Protein AF-A0A7X9BAK5-F1 (afdb_monomer_lite)

Foldseek 3Di:
DPPVVVVVVVVVVVVVVVVVVVVVVVVPVPPPPVPPPPPVPDPADALVVVLVLLCVLCVVLVFDPSVLLSVLLRVQSVVQNDQWDQDPVRATFGARNRDGLVRLLVQLCVLVLDPVPQDSVNSSVQSNDVSSVSNSCRSCCVVCVPPVVVVSVVVVVVSVD

pLDDT: mean 74.86, std 19.67, range [34.22, 97.12]

Structure (mmCIF, N/CA/C/O backbone):
data_AF-A0A7X9BAK5-F1
#
_entry.id   AF-A0A7X9BAK5-F1
#
loop_
_atom_site.group_PDB
_atom_site.id
_atom_site.type_symbol
_atom_site.label_atom_id
_atom_site.label_alt_id
_atom_site.label_comp_id
_atom_site.label_asym_id
_atom_site.label_entity_id
_atom_site.label_seq_id
_atom_site.pdbx_PDB_ins_code
_atom_site.Cartn_x
_atom_site.Cartn_y
_atom_site.Cartn_z
_atom_site.occupancy
_atom_site.B_iso_or_equiv
_atom_site.auth_seq_id
_atom_site.auth_comp_id
_atom_site.auth_asym_id
_atom_site.auth_atom_id
_atom_site.pdbx_PDB_model_num
ATOM 1 N N . MET A 1 1 ? 1.158 39.764 63.638 1.00 54.12 1 MET A N 1
ATOM 2 C CA . MET A 1 1 ? 0.988 39.706 62.164 1.00 54.12 1 MET A CA 1
ATOM 3 C C . MET A 1 1 ? 1.926 38.705 61.456 1.00 54.12 1 MET A C 1
ATOM 5 O O . MET A 1 1 ? 1.840 38.591 60.243 1.00 54.12 1 MET A O 1
ATOM 9 N N . LEU A 1 2 ? 2.732 37.893 62.172 1.00 55.59 2 LEU A N 1
ATOM 10 C CA . LEU A 1 2 ? 3.665 36.906 61.580 1.00 55.59 2 LEU A CA 1
ATOM 11 C C . LEU A 1 2 ? 3.015 35.665 60.923 1.00 55.59 2 LEU A C 1
ATOM 13 O O . LEU A 1 2 ? 3.630 35.035 60.070 1.00 55.59 2 LEU A O 1
ATOM 17 N N . LYS A 1 3 ? 1.780 35.294 61.294 1.00 59.09 3 LYS A N 1
ATOM 18 C CA . LYS A 1 3 ? 1.176 34.014 60.867 1.00 59.09 3 LYS A CA 1
ATOM 19 C C . LYS A 1 3 ? 0.802 33.961 59.378 1.00 59.09 3 LYS A C 1
ATOM 21 O O . LYS A 1 3 ? 0.856 32.895 58.787 1.00 59.09 3 LYS A O 1
ATOM 26 N N . ARG A 1 4 ? 0.447 35.096 58.759 1.00 59.41 4 ARG A N 1
ATOM 27 C CA . ARG A 1 4 ? 0.033 35.140 57.341 1.00 59.41 4 ARG A CA 1
ATOM 28 C C . ARG A 1 4 ? 1.222 35.107 56.376 1.00 59.41 4 ARG A C 1
ATOM 30 O O . ARG A 1 4 ? 1.133 34.448 55.349 1.00 59.41 4 ARG A O 1
ATOM 37 N N . GLY A 1 5 ? 2.337 35.751 56.732 1.00 63.94 5 GLY A N 1
ATOM 38 C CA . GLY A 1 5 ? 3.557 35.741 55.916 1.00 63.94 5 GLY A CA 1
ATOM 39 C C . GLY A 1 5 ? 4.201 34.356 55.830 1.00 63.94 5 GLY A C 1
ATOM 40 O O . GLY A 1 5 ? 4.611 33.943 54.751 1.00 63.94 5 GLY A O 1
ATOM 41 N N . LEU A 1 6 ? 4.199 33.606 56.940 1.00 71.50 6 LEU A N 1
ATOM 42 C CA . LEU A 1 6 ? 4.710 32.233 56.970 1.00 71.50 6 LEU A CA 1
ATOM 43 C C . LEU A 1 6 ? 3.887 31.294 56.076 1.00 71.50 6 LEU A C 1
ATOM 45 O O . LEU A 1 6 ? 4.455 30.476 55.362 1.00 71.50 6 LEU A O 1
ATOM 49 N N . ILE A 1 7 ? 2.557 31.444 56.089 1.00 72.75 7 ILE A N 1
ATOM 50 C CA . ILE A 1 7 ? 1.659 30.646 55.245 1.00 72.75 7 ILE A CA 1
ATOM 51 C C . ILE A 1 7 ? 1.934 30.938 53.771 1.00 72.75 7 ILE A C 1
ATOM 53 O O . ILE A 1 7 ? 2.145 30.000 53.020 1.00 72.75 7 ILE A O 1
ATOM 57 N N . ILE A 1 8 ? 2.021 32.213 53.373 1.00 73.31 8 ILE A N 1
ATOM 58 C CA . ILE A 1 8 ? 2.311 32.593 51.980 1.00 73.31 8 ILE A CA 1
ATOM 59 C C . ILE A 1 8 ? 3.660 32.020 51.526 1.00 73.31 8 ILE A C 1
ATOM 61 O O . ILE A 1 8 ? 3.747 31.457 50.437 1.00 73.31 8 ILE A O 1
ATOM 65 N N . LEU A 1 9 ? 4.693 32.100 52.369 1.00 78.00 9 LEU A N 1
ATOM 66 C CA . LEU A 1 9 ? 6.016 31.561 52.051 1.00 78.00 9 LEU A CA 1
ATOM 67 C C . LEU A 1 9 ? 5.989 30.034 51.859 1.00 78.00 9 LEU A C 1
ATOM 69 O O . LEU A 1 9 ? 6.584 29.522 50.912 1.00 78.00 9 LEU A O 1
ATOM 73 N N . LEU A 1 10 ? 5.257 29.312 52.712 1.00 76.38 10 LEU A N 1
ATOM 74 C CA . LEU A 1 10 ? 5.059 27.865 52.589 1.00 76.38 10 LEU A CA 1
ATOM 75 C C . LEU A 1 10 ? 4.319 27.492 51.300 1.00 76.38 10 LEU A C 1
ATOM 77 O O . LEU A 1 10 ? 4.734 26.557 50.615 1.00 76.38 10 LEU A O 1
ATOM 81 N N . THR A 1 11 ? 3.270 28.234 50.930 1.00 74.56 11 THR A N 1
ATOM 82 C CA . THR A 1 11 ? 2.517 27.968 49.696 1.00 74.56 11 THR A CA 1
ATOM 83 C C . THR A 1 11 ? 3.379 28.186 48.455 1.00 74.56 11 THR A C 1
ATOM 85 O O . THR A 1 11 ? 3.325 27.381 47.530 1.00 74.56 11 THR A O 1
ATOM 88 N N . VAL A 1 12 ? 4.211 29.234 48.445 1.00 73.88 12 VAL A N 1
ATOM 89 C CA . VAL A 1 12 ? 5.140 29.524 47.341 1.00 73.88 12 VAL A CA 1
ATOM 90 C C . VAL A 1 12 ? 6.214 28.438 47.221 1.00 73.88 12 VAL A C 1
ATOM 92 O O . VAL A 1 12 ? 6.465 27.958 46.117 1.00 73.88 12 VAL A O 1
ATOM 95 N N . CYS A 1 13 ? 6.796 27.985 48.338 1.00 75.25 13 CYS A N 1
ATOM 96 C CA . CYS A 1 13 ? 7.758 26.877 48.333 1.00 75.25 13 CYS A CA 1
ATOM 97 C C . CYS A 1 13 ? 7.146 25.572 47.804 1.00 75.25 13 CYS A C 1
ATOM 99 O O . CYS A 1 13 ? 7.771 24.886 46.998 1.00 75.25 13 CYS A O 1
ATOM 101 N N . LEU A 1 14 ? 5.917 25.240 48.211 1.00 73.69 14 LEU A N 1
ATOM 102 C CA . LEU A 1 14 ? 5.221 24.044 47.727 1.00 73.69 14 LEU A CA 1
ATOM 103 C C . LEU A 1 14 ? 4.919 24.120 46.224 1.00 73.69 14 LEU A C 1
ATOM 105 O O . LEU A 1 14 ? 5.105 23.131 45.517 1.00 73.69 14 LEU A O 1
ATOM 109 N N . LEU A 1 15 ? 4.522 25.294 45.721 1.00 71.38 15 LEU A N 1
ATOM 110 C CA . LEU A 1 15 ? 4.279 25.517 44.293 1.00 71.38 15 LEU A CA 1
ATOM 111 C C . LEU A 1 15 ? 5.562 25.386 43.461 1.00 71.38 15 LEU A C 1
ATOM 113 O O . LEU A 1 15 ? 5.549 24.739 42.416 1.00 71.38 15 LEU A O 1
ATOM 117 N N . LEU A 1 16 ? 6.679 25.942 43.937 1.00 71.69 16 LEU A N 1
ATOM 118 C CA . LEU A 1 16 ? 7.976 25.820 43.266 1.00 71.69 16 LEU A CA 1
ATOM 119 C C . LEU A 1 16 ? 8.471 24.367 43.247 1.00 71.69 16 LEU A C 1
ATOM 121 O O . LEU A 1 16 ? 8.926 23.898 42.206 1.00 71.69 16 LEU A O 1
ATOM 125 N N . CYS A 1 17 ? 8.310 23.620 44.345 1.00 67.12 17 CYS A N 1
ATOM 126 C CA . CYS A 1 17 ? 8.614 22.188 44.375 1.00 67.12 17 CYS A CA 1
ATOM 127 C C . CYS A 1 17 ? 7.746 21.393 43.388 1.00 67.12 17 CYS A C 1
ATOM 129 O O . CYS A 1 17 ? 8.270 20.540 42.676 1.00 67.12 17 CYS A O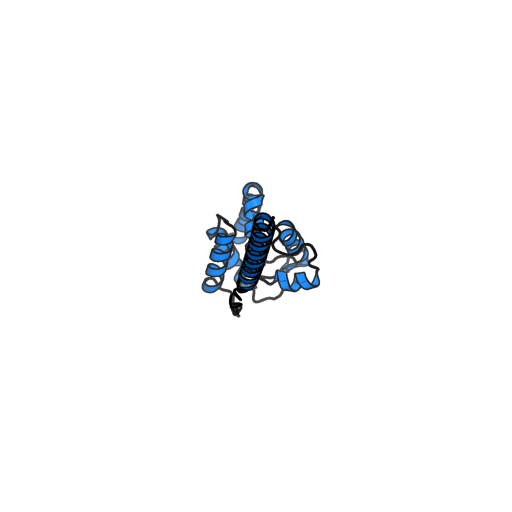 1
ATOM 131 N N . ALA A 1 18 ? 6.446 21.694 43.294 1.00 65.31 18 ALA A N 1
ATOM 132 C CA . ALA A 1 18 ? 5.548 21.036 42.346 1.00 65.31 18 ALA A CA 1
ATOM 133 C C . ALA A 1 18 ? 5.950 21.304 40.886 1.00 65.31 18 ALA A C 1
ATOM 135 O O . ALA A 1 18 ? 5.957 20.374 40.084 1.00 65.31 18 ALA A O 1
ATOM 136 N N . ILE A 1 19 ? 6.354 22.535 40.552 1.00 69.62 19 ILE A N 1
ATOM 137 C CA . ILE A 1 19 ? 6.839 22.896 39.209 1.00 69.62 19 ILE A CA 1
ATOM 138 C C . ILE A 1 19 ? 8.152 22.176 38.888 1.00 69.62 19 ILE A C 1
ATOM 140 O O . ILE A 1 19 ? 8.302 21.659 37.785 1.00 69.62 19 ILE A O 1
ATOM 144 N N . VAL A 1 20 ? 9.089 22.089 39.838 1.00 60.16 20 VAL A N 1
ATOM 145 C CA . VAL A 1 20 ? 10.363 21.376 39.638 1.00 60.16 20 VAL A CA 1
ATOM 146 C C . VAL A 1 20 ? 10.144 19.871 39.468 1.00 60.16 20 VAL A C 1
ATOM 148 O O . VAL A 1 20 ? 10.782 19.260 38.612 1.00 60.16 20 VAL A O 1
ATOM 151 N N . VAL A 1 21 ? 9.225 19.267 40.230 1.00 59.72 21 VAL A N 1
ATOM 152 C CA . VAL A 1 21 ? 8.858 17.852 40.065 1.00 59.72 21 VAL A CA 1
ATOM 153 C C . VAL A 1 21 ? 8.162 17.630 38.722 1.00 59.72 21 VAL A C 1
ATOM 155 O O . VAL A 1 21 ? 8.554 16.718 38.007 1.00 59.72 21 VAL A O 1
ATOM 158 N N . PHE A 1 22 ? 7.216 18.483 38.316 1.00 56.16 22 PHE A N 1
ATOM 159 C CA . PHE A 1 22 ? 6.565 18.377 37.002 1.00 56.16 22 PHE A CA 1
ATOM 160 C C . PHE A 1 22 ? 7.536 18.595 35.839 1.00 56.16 22 PHE A C 1
ATOM 162 O O . PHE A 1 22 ? 7.460 17.878 34.847 1.00 56.16 22 PHE A O 1
ATOM 169 N N . ALA A 1 23 ? 8.470 19.540 35.953 1.00 53.56 23 ALA A N 1
ATOM 170 C CA . ALA A 1 23 ? 9.506 19.759 34.949 1.00 53.56 23 ALA A CA 1
ATOM 171 C C . ALA A 1 23 ? 10.448 18.553 34.857 1.00 53.56 23 ALA A C 1
ATOM 173 O O . ALA A 1 23 ? 10.774 18.130 33.752 1.00 53.56 23 ALA A O 1
ATOM 174 N N . LYS A 1 24 ? 10.825 17.951 35.996 1.00 49.91 24 LYS A N 1
ATOM 175 C CA . LYS A 1 24 ? 11.574 16.691 36.007 1.00 49.91 24 LYS A CA 1
ATOM 176 C C . LYS A 1 24 ? 10.780 15.562 35.367 1.00 49.91 24 LYS A C 1
ATOM 178 O O . LYS A 1 24 ? 11.338 14.914 34.498 1.00 49.91 24 LYS A O 1
ATOM 183 N N . VAL A 1 25 ? 9.508 15.367 35.722 1.00 52.69 25 VAL A N 1
ATOM 184 C CA . VAL A 1 25 ? 8.642 14.320 35.142 1.00 52.69 25 VAL A CA 1
ATOM 185 C C . VAL A 1 25 ? 8.494 14.505 33.630 1.00 52.69 25 VAL A C 1
ATOM 187 O O . VAL A 1 25 ? 8.613 13.539 32.894 1.00 52.69 25 VAL A O 1
ATOM 190 N N . LYS A 1 26 ? 8.366 15.743 33.139 1.00 47.00 26 LYS A N 1
ATOM 191 C CA . LYS A 1 2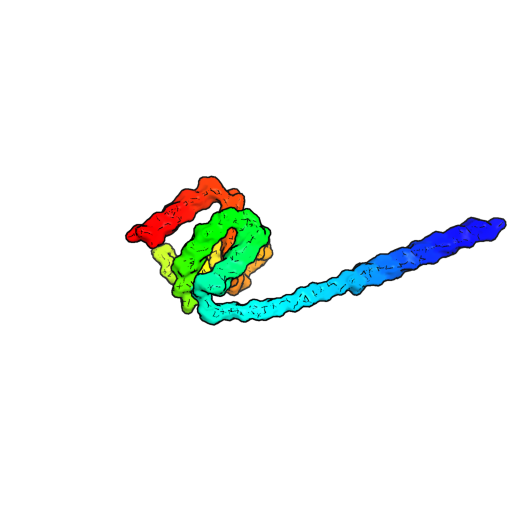6 ? 8.309 16.030 31.696 1.00 47.00 26 LYS A CA 1
ATOM 192 C C . LYS A 1 26 ? 9.657 15.872 30.970 1.00 47.00 26 LYS A C 1
ATOM 194 O O . LYS A 1 26 ? 9.673 15.719 29.759 1.00 47.00 26 LYS A O 1
ATOM 199 N N . LEU A 1 27 ? 10.777 15.920 31.698 1.00 43.06 27 LEU A N 1
ATOM 200 C CA . LEU A 1 27 ? 12.133 15.622 31.202 1.00 43.06 27 LEU A CA 1
ATOM 201 C C . LEU A 1 27 ? 12.523 14.140 31.371 1.00 43.06 27 LEU A C 1
ATOM 203 O O . LEU A 1 27 ? 13.504 13.709 30.775 1.00 43.06 27 LEU A O 1
ATOM 207 N N . THR A 1 28 ? 11.781 13.381 32.188 1.00 40.62 28 THR A N 1
ATOM 208 C C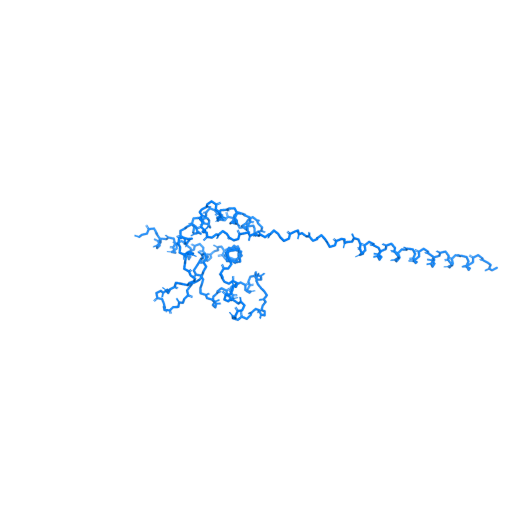A . THR A 1 28 ? 11.922 11.923 32.387 1.00 40.62 28 THR A CA 1
ATOM 209 C C . THR A 1 28 ? 10.798 11.117 31.747 1.00 40.62 28 THR A C 1
ATOM 211 O O . THR A 1 28 ? 10.800 9.894 31.860 1.00 40.62 28 THR A O 1
ATOM 214 N N . GLU A 1 29 ? 9.924 11.747 30.956 1.00 40.78 29 GLU A N 1
ATOM 215 C CA . GLU A 1 29 ? 9.503 11.126 29.699 1.00 40.78 29 GLU A CA 1
ATOM 216 C C . GLU A 1 29 ? 10.772 10.980 28.856 1.00 40.78 29 GLU A C 1
ATOM 218 O O . GLU A 1 29 ? 11.081 11.779 27.973 1.00 40.78 29 GLU A O 1
ATOM 223 N N . GLU A 1 30 ? 11.570 9.979 29.236 1.00 39.06 30 GLU A N 1
ATOM 224 C CA . GLU A 1 30 ? 12.568 9.370 28.399 1.00 39.06 30 GLU A CA 1
ATOM 225 C C . GLU A 1 30 ? 11.892 9.224 27.051 1.00 39.06 30 GLU A C 1
ATOM 227 O O . GLU A 1 30 ? 10.882 8.535 26.896 1.00 39.06 30 GLU A O 1
ATOM 232 N N . MET A 1 31 ? 12.430 9.958 26.085 1.00 35.00 31 MET A N 1
ATOM 233 C CA . MET A 1 31 ? 12.319 9.605 24.695 1.00 35.00 31 MET A CA 1
ATOM 234 C C . MET A 1 31 ? 12.759 8.146 24.647 1.00 35.00 31 MET A C 1
ATOM 236 O O . MET A 1 31 ? 13.954 7.854 24.637 1.00 35.00 31 MET A O 1
ATOM 240 N N . ILE A 1 32 ? 11.793 7.230 24.733 1.00 35.88 32 ILE A N 1
ATOM 241 C CA . ILE A 1 32 ? 11.991 5.832 24.419 1.00 35.88 32 ILE A CA 1
ATOM 242 C C . ILE A 1 32 ? 12.347 5.898 22.948 1.00 35.88 32 ILE A C 1
ATOM 244 O O . ILE A 1 32 ? 11.482 5.976 22.073 1.00 35.88 32 ILE A O 1
ATOM 248 N N . ILE A 1 33 ? 13.650 5.977 22.684 1.00 37.09 33 ILE A N 1
ATOM 249 C CA . ILE A 1 33 ? 14.210 5.718 21.376 1.00 37.09 33 ILE A CA 1
ATOM 250 C C . ILE A 1 33 ? 13.916 4.242 21.193 1.00 37.09 33 ILE A C 1
ATOM 252 O O . ILE A 1 33 ? 14.692 3.373 21.586 1.00 37.09 33 ILE A O 1
ATOM 256 N N . THR A 1 34 ? 12.713 3.966 20.695 1.00 36.53 34 THR A N 1
ATOM 257 C CA . THR A 1 34 ? 12.386 2.658 20.165 1.00 36.53 34 THR A CA 1
ATOM 258 C C . THR A 1 34 ? 13.498 2.413 19.162 1.00 36.53 34 THR A C 1
ATOM 260 O O . THR A 1 34 ? 13.686 3.266 18.286 1.00 36.53 34 THR A O 1
ATOM 263 N N . PRO A 1 35 ? 14.318 1.363 19.332 1.00 34.28 35 PRO A N 1
ATOM 264 C CA . PRO A 1 35 ? 15.368 1.101 18.374 1.00 34.28 35 PRO A CA 1
ATOM 265 C C . PRO A 1 35 ? 14.674 1.038 17.022 1.00 34.28 35 PRO A C 1
ATOM 267 O O . PRO A 1 35 ? 13.715 0.278 16.861 1.00 34.28 35 PRO A O 1
ATOM 270 N N . THR A 1 36 ? 15.089 1.895 16.088 1.00 37.75 36 THR A N 1
ATOM 271 C CA . THR A 1 36 ? 14.684 1.767 14.697 1.00 37.75 36 THR A CA 1
ATOM 272 C C . THR A 1 36 ? 15.188 0.397 14.299 1.00 37.75 36 THR A C 1
ATOM 274 O O . THR A 1 36 ? 16.378 0.225 14.030 1.00 37.75 36 THR A O 1
ATOM 277 N N . SER A 1 37 ? 14.307 -0.603 14.387 1.00 34.56 37 SER A N 1
ATOM 278 C CA . SER A 1 37 ? 14.564 -1.912 13.829 1.00 34.56 37 SER A CA 1
ATOM 279 C C . SER A 1 37 ? 14.951 -1.599 12.402 1.00 34.56 37 SER A C 1
ATOM 281 O O . SER A 1 37 ? 14.180 -0.989 11.658 1.00 34.56 37 SER A O 1
ATOM 283 N N . THR A 1 38 ? 16.211 -1.854 12.073 1.00 37.91 38 THR A N 1
ATOM 284 C CA . THR A 1 38 ? 16.665 -1.774 10.700 1.00 37.91 38 THR A CA 1
ATOM 285 C C . THR A 1 38 ? 15.989 -2.970 10.064 1.00 37.91 38 THR A C 1
ATOM 287 O O . THR A 1 38 ? 16.542 -4.067 10.047 1.00 37.91 38 THR A O 1
ATOM 290 N N . THR A 1 39 ? 14.718 -2.793 9.691 1.00 43.97 39 THR A N 1
ATOM 291 C CA . THR A 1 39 ? 13.955 -3.782 8.955 1.00 43.97 39 THR A CA 1
ATOM 292 C C . THR A 1 39 ? 14.766 -3.965 7.697 1.00 43.97 39 THR A C 1
ATOM 294 O O . THR A 1 39 ? 14.794 -3.097 6.826 1.00 43.97 39 THR A O 1
ATOM 297 N N . THR A 1 40 ? 15.560 -5.029 7.684 1.00 45.12 40 THR A N 1
ATOM 298 C CA . THR A 1 40 ? 16.337 -5.396 6.519 1.00 45.12 40 THR A CA 1
ATOM 299 C C . THR A 1 40 ? 15.273 -5.776 5.519 1.00 45.12 40 THR A C 1
ATOM 301 O O . THR A 1 40 ? 14.645 -6.820 5.669 1.00 45.12 40 THR A O 1
ATOM 304 N N . ILE A 1 41 ? 14.963 -4.846 4.613 1.00 52.38 41 ILE A N 1
ATOM 305 C CA . ILE A 1 41 ? 14.008 -5.080 3.541 1.00 52.38 41 ILE A CA 1
ATOM 306 C C . ILE A 1 41 ? 14.540 -6.318 2.822 1.00 52.38 41 ILE A C 1
ATOM 308 O O . ILE A 1 41 ? 15.672 -6.267 2.329 1.00 52.38 41 ILE A O 1
ATOM 312 N N . PRO A 1 42 ? 13.813 -7.445 2.854 1.00 58.62 42 PRO A N 1
ATOM 313 C CA . PRO A 1 42 ? 14.316 -8.657 2.249 1.00 58.62 42 PRO A CA 1
ATOM 314 C C . PRO A 1 42 ? 14.545 -8.395 0.759 1.00 58.62 42 PRO A C 1
ATOM 316 O O . PRO A 1 42 ? 13.732 -7.754 0.095 1.00 58.62 42 PRO A O 1
ATOM 319 N N . THR A 1 43 ? 15.682 -8.861 0.244 1.00 58.72 43 THR A N 1
ATOM 320 C CA . THR A 1 43 ? 16.053 -8.735 -1.175 1.00 58.72 43 THR A CA 1
ATOM 321 C C . THR A 1 43 ? 15.101 -9.492 -2.097 1.00 58.72 43 THR A C 1
ATOM 323 O O . THR A 1 43 ? 15.040 -9.197 -3.285 1.00 58.72 43 THR A O 1
ATOM 326 N N . GLU A 1 44 ? 14.342 -10.440 -1.550 1.00 66.12 44 GLU A N 1
ATOM 327 C CA . GLU A 1 44 ? 13.308 -11.194 -2.247 1.00 66.12 44 GLU A CA 1
ATOM 328 C C . GLU A 1 44 ? 12.052 -11.208 -1.385 1.00 66.12 44 GLU A C 1
ATOM 330 O O . GLU A 1 44 ? 12.114 -11.604 -0.226 1.00 66.12 44 GLU A O 1
ATOM 335 N N . TRP A 1 45 ? 10.913 -10.798 -1.933 1.00 74.50 45 TRP A N 1
ATOM 336 C CA . TRP A 1 45 ? 9.624 -10.898 -1.253 1.00 74.50 45 TRP A CA 1
ATOM 337 C C . TRP A 1 45 ? 8.963 -12.229 -1.608 1.00 74.50 45 TRP A C 1
ATOM 339 O O . TRP A 1 45 ? 8.756 -12.536 -2.779 1.00 74.50 45 TRP A O 1
ATOM 349 N N . ASN A 1 46 ? 8.652 -13.033 -0.598 1.00 75.44 46 ASN A N 1
ATOM 350 C CA . ASN A 1 46 ? 8.047 -14.352 -0.736 1.00 75.44 46 ASN A CA 1
ATOM 351 C C . ASN A 1 46 ? 6.985 -14.566 0.352 1.00 75.44 46 ASN A C 1
ATOM 353 O O . ASN A 1 46 ? 6.766 -13.709 1.206 1.00 75.44 46 ASN A O 1
ATOM 357 N N . GLU A 1 47 ? 6.288 -15.701 0.316 1.00 74.56 47 GLU A N 1
ATOM 358 C CA . GLU A 1 47 ? 5.204 -15.974 1.267 1.00 74.56 47 GLU A CA 1
ATOM 359 C C . GLU A 1 47 ? 5.668 -15.912 2.731 1.00 74.56 47 GLU A C 1
ATOM 361 O O . GLU A 1 47 ? 4.978 -15.340 3.576 1.00 74.56 47 GLU A O 1
ATOM 366 N N . GLU A 1 48 ? 6.852 -16.453 3.023 1.00 81.62 48 GLU A N 1
ATOM 367 C CA . GLU A 1 48 ? 7.383 -16.560 4.384 1.00 81.62 48 GLU A CA 1
ATOM 368 C C . GLU A 1 48 ? 7.702 -15.195 4.999 1.00 81.62 48 GLU A C 1
ATOM 370 O O . GLU A 1 48 ? 7.524 -15.012 6.203 1.00 81.62 48 GLU A O 1
ATOM 375 N N . ASN A 1 49 ? 8.137 -14.222 4.193 1.00 82.50 49 ASN A N 1
ATOM 376 C CA . ASN A 1 49 ? 8.473 -12.886 4.688 1.00 82.50 49 ASN A CA 1
ATOM 377 C C . ASN A 1 49 ? 7.361 -11.840 4.512 1.00 82.50 49 ASN A C 1
ATOM 379 O O . ASN A 1 49 ? 7.330 -10.867 5.269 1.00 82.50 49 ASN A O 1
ATOM 383 N N . LEU A 1 50 ? 6.411 -12.049 3.595 1.00 88.62 50 LEU A N 1
ATOM 384 C CA . LEU A 1 50 ? 5.245 -11.177 3.440 1.00 88.62 50 LEU A CA 1
ATOM 385 C C . LEU A 1 50 ? 4.175 -11.450 4.492 1.00 88.62 50 LEU A C 1
ATOM 387 O O . LEU A 1 50 ? 3.602 -10.504 5.032 1.00 88.62 50 LEU A O 1
ATOM 391 N N . ARG A 1 51 ? 3.916 -12.722 4.810 1.00 91.56 51 ARG A N 1
ATOM 392 C CA . ARG A 1 51 ? 2.847 -13.111 5.738 1.00 91.56 51 ARG A CA 1
ATOM 393 C C . ARG A 1 51 ? 2.971 -12.430 7.113 1.00 91.56 51 ARG A C 1
ATOM 395 O O . ARG A 1 51 ? 1.984 -11.827 7.533 1.00 91.56 51 ARG A O 1
ATOM 402 N N . PRO A 1 52 ? 4.145 -12.396 7.783 1.00 93.56 52 PRO A N 1
ATOM 403 C CA . PRO A 1 52 ? 4.280 -11.698 9.063 1.00 93.56 52 PRO A CA 1
ATOM 404 C C . PRO A 1 52 ? 3.996 -10.194 8.964 1.00 93.56 52 PRO A C 1
ATOM 406 O O . PRO A 1 52 ? 3.413 -9.610 9.878 1.00 93.56 52 PRO A O 1
ATOM 409 N N . LEU A 1 53 ? 4.388 -9.554 7.855 1.00 93.19 53 LEU A N 1
ATOM 410 C CA . LEU A 1 53 ? 4.116 -8.135 7.623 1.00 93.19 53 LEU A CA 1
ATOM 411 C C . LEU A 1 53 ? 2.614 -7.886 7.438 1.00 93.19 53 LEU A C 1
ATOM 413 O O . LEU A 1 53 ? 2.068 -6.957 8.032 1.00 93.19 53 LEU A O 1
ATOM 417 N N . ILE A 1 54 ? 1.943 -8.726 6.648 1.00 94.94 54 ILE A N 1
ATOM 418 C CA . ILE A 1 54 ? 0.504 -8.631 6.387 1.00 94.94 54 ILE A CA 1
ATOM 419 C C . ILE A 1 54 ? -0.288 -8.844 7.674 1.00 94.94 54 ILE A C 1
ATOM 421 O O . ILE A 1 54 ? -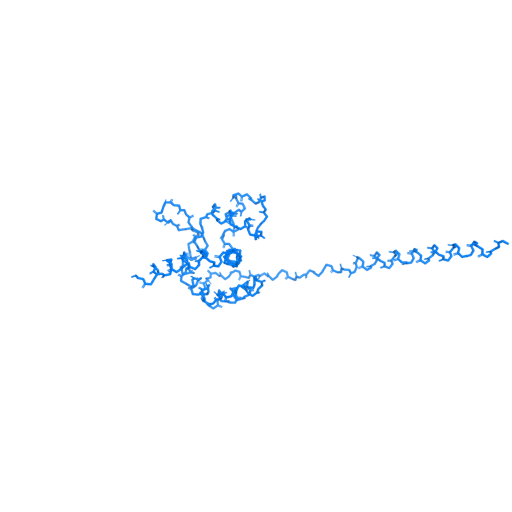1.137 -8.020 7.998 1.00 94.94 54 ILE A O 1
ATOM 425 N N . GLU A 1 55 ? 0.011 -9.901 8.429 1.00 95.38 55 GLU A N 1
ATOM 426 C CA . GLU A 1 55 ? -0.664 -10.209 9.694 1.00 95.38 55 GLU A CA 1
ATOM 427 C C . GLU A 1 55 ? -0.485 -9.083 10.717 1.00 95.38 55 GLU A C 1
ATOM 429 O O . GLU A 1 55 ? -1.458 -8.663 11.348 1.00 95.38 55 GLU A O 1
ATOM 434 N N . LYS A 1 56 ? 0.731 -8.531 10.824 1.00 95.75 56 LYS A N 1
ATOM 435 C CA . LYS A 1 56 ? 1.010 -7.371 11.676 1.00 95.75 56 LYS A CA 1
ATOM 436 C C . LYS A 1 56 ? 0.144 -6.172 11.281 1.00 95.75 56 LYS A C 1
ATOM 438 O O . LYS A 1 56 ? -0.591 -5.648 12.114 1.00 95.75 56 LYS A O 1
ATOM 443 N N . VAL A 1 57 ? 0.220 -5.729 10.024 1.00 97.12 57 VAL A N 1
ATOM 444 C CA . VAL A 1 57 ? -0.472 -4.510 9.570 1.00 97.12 57 VAL A CA 1
ATOM 445 C C . VAL A 1 57 ? -1.988 -4.692 9.593 1.00 97.12 57 VAL A C 1
ATOM 447 O O . VAL A 1 57 ? -2.709 -3.796 10.023 1.00 97.12 57 VAL A O 1
ATOM 450 N N . ALA A 1 58 ? -2.494 -5.847 9.161 1.00 94.50 58 ALA A N 1
ATOM 451 C CA . ALA A 1 58 ? -3.921 -6.144 9.196 1.00 94.50 58 ALA A CA 1
ATOM 452 C C . ALA A 1 58 ? -4.454 -6.196 10.635 1.00 94.50 58 ALA A C 1
ATOM 454 O O . ALA A 1 58 ? -5.541 -5.678 10.890 1.00 94.50 58 ALA A O 1
ATOM 455 N N . GLY A 1 59 ? -3.678 -6.746 11.576 1.00 95.44 59 GLY A N 1
ATOM 456 C CA . GLY A 1 59 ? -4.000 -6.731 13.002 1.00 95.44 59 GLY A CA 1
ATOM 457 C C . GLY A 1 59 ? -4.055 -5.316 13.582 1.00 95.44 59 GLY A C 1
ATOM 458 O O . GLY A 1 59 ? -5.028 -4.968 14.247 1.00 95.44 59 GLY A O 1
ATOM 459 N N . GLU A 1 60 ? -3.059 -4.476 13.281 1.00 96.44 60 GLU A N 1
ATOM 460 C CA . GLU A 1 60 ? -3.030 -3.064 13.698 1.00 96.44 60 GLU A CA 1
ATOM 461 C C . GLU A 1 60 ? -4.217 -2.257 13.150 1.00 96.44 60 GLU A C 1
ATOM 463 O O . GLU A 1 60 ? -4.756 -1.394 13.840 1.00 96.44 60 GLU A O 1
ATOM 468 N N . GLU A 1 61 ? -4.632 -2.533 11.913 1.00 93.44 61 GLU A N 1
ATOM 469 C CA . GLU A 1 61 ? -5.741 -1.842 11.244 1.00 93.44 61 GLU A CA 1
ATOM 470 C C . GLU A 1 61 ? -7.117 -2.479 11.519 1.00 93.44 61 GLU A C 1
ATOM 472 O O . GLU A 1 61 ? -8.137 -1.950 11.073 1.00 93.44 61 GLU A O 1
ATOM 477 N N . GLY A 1 62 ? -7.175 -3.613 12.226 1.00 90.69 62 GLY A N 1
ATOM 478 C CA . GLY A 1 62 ? -8.415 -4.351 12.485 1.00 90.69 62 GLY A CA 1
ATOM 479 C C . GLY A 1 62 ? -9.096 -4.879 11.215 1.00 90.69 62 GLY A C 1
ATOM 480 O O . GLY A 1 62 ? -10.323 -4.902 11.138 1.00 90.69 62 GLY A O 1
ATOM 481 N N . PHE A 1 63 ? -8.324 -5.247 10.190 1.00 89.19 63 PHE A N 1
ATOM 482 C CA . PHE A 1 63 ? -8.842 -5.765 8.923 1.00 89.19 63 PHE A CA 1
ATOM 483 C C . PHE A 1 63 ? -9.201 -7.253 9.038 1.00 89.19 63 PHE A C 1
ATOM 485 O O . PHE A 1 63 ? -8.378 -8.067 9.446 1.00 89.19 63 PHE A O 1
ATOM 492 N N . SER A 1 64 ? -10.431 -7.624 8.674 1.00 85.94 64 SER A N 1
ATOM 493 C CA . SER A 1 64 ? -10.960 -8.974 8.922 1.00 85.94 64 SER A CA 1
ATOM 494 C C . SER A 1 64 ? -10.638 -10.003 7.835 1.00 85.94 64 SER A C 1
ATOM 496 O O . SER A 1 64 ? -10.616 -11.195 8.124 1.00 85.94 64 SER A O 1
ATOM 498 N N . GLN A 1 65 ? -10.377 -9.580 6.594 1.00 85.88 65 GLN A N 1
ATOM 499 C CA . GLN A 1 65 ? -10.160 -10.491 5.457 1.00 85.88 65 GLN A CA 1
ATOM 500 C C . GLN A 1 65 ? -8.669 -10.805 5.243 1.00 85.88 65 GLN A C 1
ATOM 502 O O . GLN A 1 65 ? -8.154 -10.720 4.128 1.00 85.88 65 GLN A O 1
ATOM 507 N N . VAL A 1 66 ? -7.957 -11.137 6.324 1.00 90.00 66 VAL A N 1
ATOM 508 C CA . VAL A 1 66 ? -6.496 -11.348 6.315 1.00 90.00 66 VAL A CA 1
ATOM 509 C C . VAL A 1 66 ? -6.087 -12.467 5.352 1.00 90.00 66 VAL A C 1
ATOM 511 O O . VAL A 1 66 ? -5.119 -12.313 4.612 1.00 90.00 66 VAL A O 1
ATOM 514 N N . ASP A 1 67 ? -6.855 -13.557 5.294 1.00 86.75 67 ASP A N 1
ATOM 515 C CA . ASP A 1 67 ? -6.571 -14.683 4.395 1.00 86.75 67 ASP A CA 1
ATOM 516 C C . ASP A 1 67 ? -6.625 -14.278 2.917 1.00 86.75 67 ASP A C 1
ATOM 518 O O . ASP A 1 67 ? -5.737 -14.635 2.142 1.00 86.75 67 ASP A O 1
ATOM 522 N N . LEU A 1 68 ? -7.624 -13.476 2.533 1.00 84.44 68 LEU A N 1
ATOM 523 C CA . LEU A 1 68 ? -7.746 -12.954 1.171 1.00 84.44 68 LEU A CA 1
ATOM 524 C C . LEU A 1 68 ? -6.579 -12.019 0.833 1.00 84.44 68 LEU A C 1
ATOM 526 O O . LEU A 1 68 ? -6.025 -12.081 -0.264 1.00 84.44 68 LEU A O 1
ATOM 530 N N . LEU A 1 69 ? -6.190 -11.161 1.778 1.00 87.69 69 LEU A N 1
ATOM 531 C CA . LEU A 1 69 ? -5.074 -10.238 1.599 1.00 87.69 69 LEU A CA 1
ATOM 532 C C . LEU A 1 69 ? -3.745 -10.978 1.420 1.00 87.69 69 LEU A C 1
ATOM 534 O O . LEU A 1 69 ? -2.968 -10.613 0.541 1.00 87.69 69 LEU A O 1
ATOM 538 N N . ASN A 1 70 ? -3.517 -12.040 2.197 1.00 88.81 70 ASN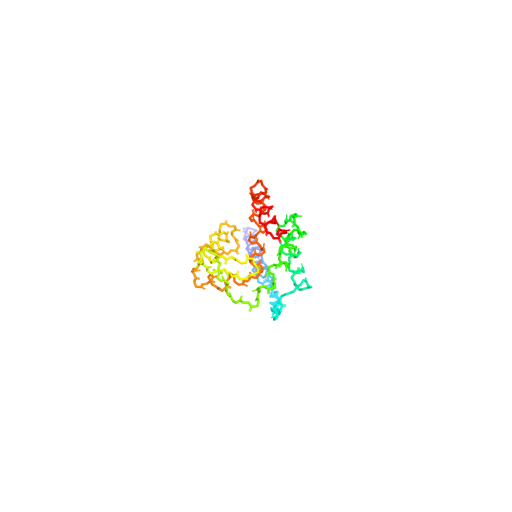 A N 1
ATOM 539 C CA . ASN A 1 70 ? -2.363 -12.925 2.037 1.00 88.81 70 ASN A CA 1
ATOM 540 C C . ASN A 1 70 ? -2.339 -13.579 0.651 1.00 88.81 70 ASN A C 1
ATOM 542 O O . ASN A 1 70 ? -1.303 -13.568 -0.010 1.00 88.81 70 ASN A O 1
ATOM 546 N N . GLN A 1 71 ? -3.474 -14.106 0.184 1.00 85.12 71 GLN A N 1
ATOM 547 C CA . GLN A 1 71 ? -3.568 -14.744 -1.134 1.00 85.12 71 GLN A CA 1
ATOM 548 C C . GLN A 1 71 ? -3.284 -13.757 -2.273 1.00 85.12 71 GLN A C 1
ATOM 550 O O . GLN A 1 71 ? -2.516 -14.080 -3.180 1.00 85.12 71 GLN A O 1
ATOM 555 N N . LEU A 1 72 ? -3.850 -12.546 -2.212 1.00 84.69 72 LEU A N 1
ATOM 556 C CA . LEU A 1 72 ? -3.581 -11.509 -3.209 1.00 84.69 72 LEU A CA 1
ATOM 557 C C . LEU A 1 72 ? -2.107 -11.092 -3.191 1.00 84.69 72 LEU A C 1
ATOM 559 O O . LEU A 1 72 ? -1.457 -11.099 -4.230 1.00 84.69 72 LEU A O 1
ATOM 563 N N . ALA A 1 73 ? -1.573 -10.756 -2.016 1.00 87.94 73 ALA A N 1
ATOM 564 C CA . ALA A 1 73 ? -0.186 -10.325 -1.883 1.00 87.94 73 ALA A CA 1
ATOM 565 C C . ALA A 1 73 ? 0.789 -11.392 -2.391 1.00 87.94 73 ALA A C 1
ATOM 567 O O . ALA A 1 73 ? 1.754 -11.066 -3.071 1.00 87.94 73 ALA A O 1
ATOM 568 N N . PHE A 1 74 ? 0.523 -12.668 -2.110 1.00 86.31 74 PHE A N 1
ATOM 569 C CA . PHE A 1 74 ? 1.332 -13.770 -2.619 1.00 86.31 74 PHE A CA 1
ATOM 570 C C . PHE A 1 74 ? 1.275 -13.893 -4.146 1.00 86.31 74 PHE A C 1
ATOM 572 O O . PHE A 1 74 ? 2.298 -14.118 -4.787 1.00 86.31 74 PHE A O 1
ATOM 579 N N . HIS A 1 75 ? 0.094 -13.735 -4.746 1.00 83.38 75 HIS A N 1
ATOM 580 C CA . HIS A 1 75 ? -0.041 -13.797 -6.198 1.00 83.38 75 HIS A CA 1
ATOM 581 C C . HIS A 1 75 ? 0.745 -12.676 -6.896 1.00 83.38 75 HIS A C 1
ATOM 583 O O . HIS A 1 75 ? 1.388 -12.923 -7.921 1.00 83.38 75 HIS A O 1
ATOM 589 N N . GLU A 1 76 ? 0.720 -11.468 -6.328 1.00 84.19 76 GLU A N 1
ATOM 590 C CA . GLU A 1 76 ? 1.379 -10.294 -6.904 1.00 84.19 76 GLU A CA 1
ATOM 591 C C . GLU A 1 76 ? 2.875 -10.187 -6.549 1.00 84.19 76 GLU A C 1
ATOM 593 O O . GLU A 1 76 ? 3.658 -9.621 -7.313 1.00 84.19 76 GLU A O 1
ATOM 598 N N . SER A 1 77 ? 3.331 -10.793 -5.446 1.00 84.31 77 SER A N 1
ATOM 599 C CA . SER A 1 77 ? 4.718 -10.664 -4.966 1.00 84.31 77 SER A CA 1
ATOM 600 C C . SER A 1 77 ? 5.778 -11.133 -5.961 1.00 84.31 77 SER A C 1
ATOM 602 O O . SER A 1 77 ? 6.879 -10.583 -5.992 1.00 84.31 77 SER A O 1
ATOM 604 N N . ARG A 1 78 ? 5.443 -12.088 -6.838 1.00 80.12 78 ARG A N 1
ATOM 605 C CA . ARG A 1 78 ? 6.327 -12.575 -7.914 1.00 80.12 78 ARG A CA 1
ATOM 606 C C . ARG A 1 78 ? 6.814 -11.470 -8.855 1.00 80.12 78 ARG A C 1
ATOM 608 O O . ARG A 1 78 ? 7.827 -11.626 -9.529 1.00 80.12 78 ARG A O 1
ATOM 615 N N . TRP A 1 79 ? 6.083 -10.365 -8.911 1.00 77.56 79 TRP A N 1
ATOM 616 C CA . TRP A 1 79 ? 6.371 -9.230 -9.769 1.00 77.56 79 TRP A CA 1
ATOM 617 C C . TRP A 1 79 ? 7.146 -8.116 -9.057 1.00 77.56 79 TRP A C 1
ATOM 619 O O . TRP A 1 79 ? 7.557 -7.157 -9.704 1.00 77.56 79 TRP A O 1
ATOM 629 N N . MET A 1 80 ? 7.409 -8.245 -7.752 1.00 79.00 80 MET A N 1
ATOM 630 C CA . MET A 1 80 ? 8.203 -7.276 -6.984 1.00 79.00 80 MET A CA 1
ATOM 631 C C . MET A 1 80 ? 9.691 -7.249 -7.359 1.00 79.00 80 MET A C 1
ATOM 633 O O . MET A 1 80 ? 10.430 -6.405 -6.863 1.00 79.00 80 MET A O 1
ATOM 637 N N . LEU A 1 81 ? 10.129 -8.152 -8.239 1.00 76.88 81 LEU A N 1
ATOM 638 C CA . LEU A 1 81 ? 11.457 -8.132 -8.859 1.00 76.88 81 LEU A CA 1
ATOM 639 C C . LEU A 1 81 ? 11.621 -6.973 -9.862 1.00 76.88 81 LEU A C 1
ATOM 641 O O . LEU A 1 81 ? 12.739 -6.694 -10.291 1.00 76.88 81 LEU A O 1
ATOM 645 N N . TYR A 1 82 ? 10.521 -6.324 -10.256 1.00 81.62 82 TYR A N 1
ATOM 646 C CA . TYR A 1 82 ? 10.505 -5.189 -11.172 1.00 81.62 82 TYR A CA 1
ATOM 647 C C . TYR A 1 82 ? 10.130 -3.906 -10.425 1.00 81.62 82 TYR A C 1
ATOM 649 O O . TYR A 1 82 ? 9.127 -3.868 -9.711 1.00 81.62 82 TYR A O 1
ATOM 657 N N . ASP A 1 83 ? 10.896 -2.835 -10.644 1.00 80.31 83 ASP A N 1
ATOM 658 C CA . ASP A 1 83 ? 10.611 -1.520 -10.051 1.00 80.31 83 ASP A CA 1
ATOM 659 C C . ASP A 1 83 ? 9.274 -0.949 -10.545 1.00 80.31 83 ASP A C 1
ATOM 661 O O . ASP A 1 83 ? 8.529 -0.316 -9.794 1.00 80.31 83 ASP A O 1
ATOM 665 N N . GLU A 1 84 ? 8.952 -1.190 -11.816 1.00 85.69 84 GLU A N 1
ATOM 666 C CA . GLU A 1 84 ? 7.684 -0.814 -12.422 1.00 85.69 84 GLU A CA 1
ATOM 667 C C . GLU A 1 84 ? 7.252 -1.798 -13.507 1.00 85.69 84 GLU A C 1
ATOM 669 O O . GLU A 1 84 ? 8.068 -2.417 -14.190 1.00 85.69 84 GLU A O 1
ATOM 674 N N . ILE A 1 85 ? 5.938 -1.926 -13.671 1.00 84.44 85 ILE A N 1
ATOM 675 C CA . ILE A 1 85 ? 5.307 -2.803 -14.657 1.00 84.44 85 ILE A CA 1
ATOM 676 C C . ILE A 1 85 ? 4.370 -1.962 -15.507 1.00 84.44 85 ILE A C 1
ATOM 678 O O . ILE A 1 85 ? 3.550 -1.212 -14.976 1.00 84.44 85 ILE A O 1
ATOM 682 N N . LEU A 1 86 ? 4.501 -2.078 -16.827 1.00 85.00 86 LEU A N 1
ATOM 683 C CA . LEU A 1 86 ? 3.598 -1.426 -17.766 1.00 85.00 86 LEU A CA 1
ATOM 684 C C . LEU A 1 86 ? 2.260 -2.173 -17.787 1.00 85.00 86 LEU A C 1
ATOM 686 O O . LEU A 1 86 ? 2.189 -3.322 -18.219 1.00 85.00 86 LEU A O 1
ATOM 690 N N . ASP A 1 87 ? 1.210 -1.511 -17.318 1.00 78.62 87 ASP A N 1
ATOM 691 C CA . ASP A 1 87 ? -0.152 -2.030 -17.308 1.00 78.62 87 ASP A CA 1
ATOM 692 C C . ASP A 1 87 ? -0.822 -1.839 -18.686 1.00 78.62 87 ASP A C 1
ATOM 694 O O . ASP A 1 87 ? -0.389 -1.041 -19.523 1.00 78.62 87 ASP A O 1
ATOM 698 N N . VAL A 1 88 ? -1.911 -2.564 -18.944 1.00 77.31 88 VAL A N 1
ATOM 699 C CA . VAL A 1 88 ? -2.614 -2.608 -20.244 1.00 77.31 88 VAL A CA 1
ATOM 700 C C . VAL A 1 88 ? -3.193 -1.259 -20.676 1.00 77.31 88 VAL A C 1
ATOM 702 O O . VAL A 1 88 ? -3.484 -1.045 -21.850 1.00 77.31 88 VAL A O 1
ATOM 705 N N . ASN A 1 89 ? -3.374 -0.347 -19.725 1.00 77.44 89 ASN A N 1
ATOM 706 C CA . ASN A 1 89 ? -3.822 1.026 -19.948 1.00 77.44 89 ASN A CA 1
ATOM 707 C C . ASN A 1 89 ? -2.673 1.983 -20.329 1.00 77.44 89 ASN A C 1
ATOM 709 O O . ASN A 1 89 ? -2.925 3.168 -20.534 1.00 77.44 89 ASN A O 1
ATOM 713 N N . GLY A 1 90 ? -1.435 1.487 -20.434 1.00 82.38 90 GLY A N 1
ATOM 714 C CA . GLY A 1 90 ? -0.255 2.266 -20.806 1.00 82.38 90 GLY A CA 1
ATOM 715 C C . GLY A 1 90 ? 0.406 3.018 -19.649 1.00 82.38 90 GLY A C 1
ATOM 716 O O . GLY A 1 90 ? 1.331 3.792 -19.891 1.00 82.38 90 GLY A O 1
ATOM 717 N N . TYR A 1 91 ? -0.038 2.809 -18.407 1.00 82.38 91 TYR A N 1
ATOM 718 C CA . TYR A 1 91 ? 0.551 3.426 -17.219 1.00 82.38 91 TYR A CA 1
ATOM 719 C C . TYR A 1 91 ? 1.418 2.438 -16.436 1.00 82.38 91 TYR A C 1
ATOM 721 O O . TYR A 1 91 ? 1.215 1.228 -16.481 1.00 82.38 91 TYR A O 1
ATOM 729 N N . PHE A 1 92 ? 2.380 2.970 -15.684 1.00 87.69 92 PHE A N 1
ATOM 730 C CA . PHE A 1 92 ? 3.268 2.170 -14.845 1.00 87.69 92 PHE A CA 1
ATOM 731 C C . PHE A 1 92 ? 2.702 1.949 -13.442 1.00 87.69 92 PHE A C 1
ATOM 733 O O . PHE A 1 92 ? 2.394 2.911 -12.724 1.00 87.69 92 PHE A O 1
ATOM 740 N N . SER A 1 93 ? 2.673 0.683 -13.044 1.00 89.19 93 SER A N 1
ATOM 741 C CA . SER A 1 93 ? 2.264 0.181 -11.736 1.00 89.19 93 SER A CA 1
ATOM 742 C C . SER A 1 93 ? 3.470 -0.268 -10.910 1.00 89.19 93 SER A C 1
ATOM 744 O O . SER A 1 93 ? 4.469 -0.713 -11.470 1.00 89.19 93 SER A O 1
ATOM 746 N N . ARG A 1 94 ? 3.398 -0.120 -9.581 1.00 88.56 94 ARG A N 1
ATOM 747 C CA . ARG A 1 94 ? 4.552 -0.220 -8.668 1.00 88.56 94 ARG A CA 1
ATOM 748 C C . ARG A 1 94 ? 4.258 -1.009 -7.391 1.00 88.56 94 ARG A C 1
ATOM 750 O O . ARG A 1 94 ? 3.133 -0.992 -6.882 1.00 88.56 94 ARG A O 1
ATOM 757 N N . GLY A 1 95 ? 5.306 -1.623 -6.841 1.00 88.19 95 GLY A N 1
ATOM 758 C CA . GLY A 1 95 ? 5.296 -2.325 -5.554 1.00 88.19 95 GLY A CA 1
ATOM 759 C C . GLY A 1 95 ? 4.405 -3.573 -5.514 1.00 88.19 95 GLY A C 1
ATOM 760 O O . GLY A 1 95 ? 4.019 -4.107 -6.550 1.00 88.19 95 GLY A O 1
ATOM 761 N N . LEU A 1 96 ? 4.087 -4.020 -4.295 1.00 89.06 96 LEU A N 1
ATOM 762 C CA . LEU A 1 96 ? 3.434 -5.305 -4.010 1.00 89.06 96 LEU A CA 1
ATOM 763 C C . LEU A 1 96 ? 2.064 -5.481 -4.680 1.00 89.06 96 LEU A C 1
ATOM 765 O O . LEU A 1 96 ? 1.758 -6.569 -5.136 1.00 89.06 96 LEU A O 1
ATOM 769 N N . PHE A 1 97 ? 1.239 -4.439 -4.736 1.00 88.19 97 PHE A N 1
ATOM 770 C CA . PHE A 1 97 ? -0.132 -4.501 -5.258 1.00 88.19 97 PHE A CA 1
ATOM 771 C C . PHE A 1 97 ? -0.313 -3.736 -6.570 1.00 88.19 97 PHE A C 1
ATOM 773 O O . PHE A 1 97 ? -1.429 -3.344 -6.907 1.00 88.19 97 PHE A O 1
ATOM 780 N N . HIS A 1 98 ? 0.776 -3.484 -7.301 1.00 87.44 98 HIS A N 1
ATOM 781 C CA . HIS A 1 98 ? 0.725 -2.854 -8.623 1.00 87.44 98 HIS A CA 1
ATOM 782 C C . HIS A 1 98 ? -0.047 -1.531 -8.646 1.00 87.44 98 HIS A C 1
ATOM 784 O O . HIS A 1 98 ? -0.834 -1.252 -9.552 1.00 87.44 98 HIS A O 1
ATOM 790 N N . PHE A 1 99 ? 0.199 -0.674 -7.658 1.00 87.75 99 PHE A N 1
ATOM 791 C CA . PHE A 1 99 ? -0.437 0.631 -7.631 1.00 87.75 99 PHE A CA 1
ATOM 792 C C . PHE A 1 99 ? 0.134 1.553 -8.708 1.00 87.75 99 PHE A C 1
ATOM 794 O O . PHE A 1 99 ? 1.348 1.738 -8.824 1.00 87.75 99 PHE A O 1
ATOM 801 N N . GLN A 1 100 ? -0.755 2.236 -9.424 1.00 90.62 100 GLN A N 1
ATOM 802 C CA . GLN A 1 100 ? -0.392 3.447 -10.152 1.00 90.62 100 GLN A CA 1
ATOM 803 C C . GLN A 1 100 ? -0.116 4.575 -9.155 1.00 90.62 100 GLN A C 1
ATOM 805 O O . GLN A 1 100 ? -0.855 4.747 -8.183 1.00 90.62 100 GLN A O 1
ATOM 810 N N . LEU A 1 101 ? 0.932 5.364 -9.410 1.00 91.56 101 LEU A N 1
ATOM 811 C CA . LEU A 1 101 ? 1.435 6.367 -8.464 1.00 91.56 101 LEU A CA 1
ATOM 812 C C . LEU A 1 101 ? 0.353 7.354 -7.998 1.00 91.56 101 LEU A C 1
ATOM 814 O O . LEU A 1 101 ? 0.190 7.569 -6.800 1.00 91.56 101 LEU A O 1
ATOM 818 N N . TYR A 1 102 ? -0.401 7.932 -8.935 1.00 90.12 102 TYR A N 1
ATOM 819 C CA . TYR A 1 102 ? -1.445 8.906 -8.606 1.00 90.12 102 TYR A CA 1
ATOM 820 C C . TYR A 1 102 ? -2.564 8.287 -7.770 1.00 90.12 102 TYR A C 1
ATOM 822 O O . TYR A 1 102 ? -2.966 8.871 -6.767 1.00 90.12 102 TYR A O 1
ATOM 830 N N . THR A 1 103 ? -3.005 7.081 -8.133 1.00 89.44 103 THR A N 1
ATOM 831 C CA . THR A 1 103 ? -4.028 6.342 -7.390 1.00 89.44 103 THR A CA 1
ATOM 832 C C . THR A 1 103 ? -3.553 6.030 -5.975 1.00 89.44 103 THR A C 1
ATOM 834 O O . THR A 1 103 ? -4.287 6.268 -5.021 1.00 89.44 103 THR A O 1
ATOM 837 N N . PHE A 1 104 ? -2.312 5.559 -5.808 1.00 92.12 104 PHE A N 1
ATOM 838 C CA . PHE A 1 104 ? -1.742 5.338 -4.479 1.00 92.12 104 PHE A CA 1
ATOM 839 C C . PHE A 1 104 ? -1.729 6.620 -3.650 1.00 92.12 104 PHE A C 1
ATOM 841 O O . PHE A 1 104 ? -2.228 6.613 -2.529 1.00 92.12 104 PHE A O 1
ATOM 848 N N . LEU A 1 105 ? -1.208 7.723 -4.196 1.00 93.62 105 LEU A N 1
ATOM 849 C CA . LEU A 1 105 ? -1.141 8.998 -3.484 1.00 93.62 105 LEU A CA 1
ATOM 850 C C . LEU A 1 105 ? -2.527 9.490 -3.065 1.00 93.62 105 LEU A C 1
ATOM 852 O O . LEU A 1 105 ? -2.703 9.922 -1.929 1.00 93.62 105 LEU A O 1
ATOM 856 N N . GLU A 1 106 ? -3.514 9.410 -3.955 1.00 91.06 106 GLU A N 1
ATOM 857 C CA . GLU A 1 106 ? -4.886 9.810 -3.657 1.00 91.06 106 GLU A CA 1
ATOM 858 C C . GLU A 1 106 ? -5.468 8.986 -2.502 1.00 91.06 106 GLU A C 1
ATOM 860 O O . GLU A 1 106 ? -5.923 9.552 -1.504 1.00 91.06 106 GLU A O 1
ATOM 865 N N . GLN A 1 107 ? -5.399 7.655 -2.596 1.00 90.88 107 GLN A N 1
ATOM 866 C CA . GLN A 1 107 ? -5.986 6.767 -1.593 1.00 90.88 107 GLN A CA 1
ATOM 867 C C . GLN A 1 107 ? -5.218 6.826 -0.264 1.00 90.88 107 GLN A C 1
ATOM 869 O O . GLN A 1 107 ? -5.822 6.989 0.796 1.00 90.88 107 GLN A O 1
ATOM 874 N N . ALA A 1 108 ? -3.887 6.775 -0.289 1.00 92.50 108 ALA A N 1
ATOM 875 C CA . ALA A 1 108 ? -3.068 6.820 0.919 1.00 92.50 108 ALA A CA 1
ATOM 876 C C . ALA A 1 108 ? -3.254 8.141 1.688 1.00 92.50 108 ALA A C 1
ATOM 878 O O . ALA A 1 108 ? -3.313 8.131 2.920 1.00 92.50 108 ALA A O 1
ATOM 879 N N . LYS A 1 109 ? -3.428 9.275 0.992 1.00 93.12 109 LYS A N 1
ATOM 880 C CA . LYS A 1 109 ? -3.775 10.563 1.621 1.00 93.12 109 LYS A CA 1
ATOM 881 C C . LYS A 1 109 ? -5.196 10.573 2.170 1.00 93.12 109 LYS A C 1
ATOM 883 O O . LYS A 1 109 ? -5.411 11.021 3.299 1.00 93.12 109 LYS A O 1
ATOM 888 N N . LEU A 1 110 ? -6.164 10.081 1.394 1.00 90.25 110 LEU A N 1
ATOM 889 C CA . LEU A 1 110 ? -7.570 9.999 1.797 1.00 90.25 110 LEU A CA 1
ATOM 890 C C . LEU A 1 110 ? -7.722 9.215 3.108 1.00 90.25 110 LEU A C 1
ATOM 892 O O . LEU A 1 110 ? -8.399 9.668 4.033 1.00 90.25 110 LEU A O 1
ATOM 896 N N . TYR A 1 111 ? -7.019 8.087 3.217 1.00 91.00 111 TYR A N 1
ATOM 897 C CA . TYR A 1 111 ? -7.035 7.204 4.382 1.00 91.00 111 TYR A CA 1
ATOM 898 C C . TYR A 1 111 ? -5.955 7.517 5.426 1.00 91.00 111 TYR A C 1
ATOM 900 O O . TYR A 1 111 ? -5.751 6.729 6.353 1.00 91.00 111 TYR A O 1
ATOM 908 N N . LYS A 1 112 ? -5.292 8.679 5.328 1.00 94.94 112 LYS A N 1
ATOM 909 C CA . LYS A 1 112 ? -4.305 9.177 6.306 1.00 94.94 112 LYS A CA 1
ATOM 910 C C . LYS A 1 112 ? -3.168 8.181 6.591 1.00 94.94 112 LYS A C 1
ATOM 912 O O . LYS A 1 112 ? -2.730 8.046 7.734 1.00 94.94 112 LYS A O 1
ATOM 917 N N . VAL A 1 113 ? -2.753 7.424 5.579 1.00 96.06 113 VAL A N 1
ATOM 918 C CA . VAL A 1 113 ? -1.585 6.529 5.632 1.00 96.06 113 VAL A CA 1
ATOM 919 C C . VAL A 1 113 ? -0.298 7.327 5.425 1.00 96.06 113 VAL A C 1
ATOM 921 O O . VAL A 1 113 ? 0.711 7.027 6.051 1.00 96.06 113 VAL A O 1
ATOM 924 N N . ILE A 1 114 ? -0.360 8.378 4.604 1.00 95.25 114 ILE A N 1
ATOM 925 C CA . ILE A 1 114 ? 0.728 9.334 4.364 1.00 95.25 114 ILE A CA 1
ATOM 926 C C . ILE A 1 114 ? 0.246 10.778 4.615 1.00 95.25 114 ILE A C 1
ATOM 928 O O . ILE A 1 114 ? -0.971 11.017 4.622 1.00 95.25 114 ILE A O 1
ATOM 932 N N . PRO A 1 115 ? 1.161 11.746 4.822 1.00 96.75 115 PRO A N 1
ATOM 933 C CA . PRO A 1 115 ? 0.814 13.163 4.928 1.00 96.75 115 PRO A CA 1
ATOM 934 C C . PRO A 1 115 ? 0.067 13.690 3.691 1.00 96.75 115 PRO A C 1
ATOM 936 O O . PRO A 1 115 ? 0.256 13.225 2.567 1.00 96.75 115 PRO A O 1
ATOM 939 N N . LYS A 1 116 ? -0.809 14.685 3.872 1.00 95.00 116 LYS A N 1
ATOM 940 C CA . LYS A 1 116 ? -1.632 15.220 2.765 1.00 95.00 116 LYS A CA 1
ATOM 941 C C . LYS A 1 116 ? -0.793 15.999 1.751 1.00 95.00 116 LYS A C 1
ATOM 943 O O . LYS A 1 116 ? -1.104 16.023 0.558 1.00 95.00 116 LYS A O 1
ATOM 948 N N . GLU A 1 117 ? 0.254 16.624 2.251 1.00 96.12 117 GLU A N 1
ATOM 949 C CA . GLU A 1 117 ? 1.227 17.453 1.561 1.00 96.12 117 GLU A CA 1
ATOM 950 C C . GLU A 1 117 ? 2.248 16.653 0.750 1.00 96.12 117 GLU A C 1
ATOM 952 O O . GLU A 1 117 ? 2.937 17.261 -0.059 1.00 96.12 117 GLU A O 1
ATOM 957 N N . THR A 1 118 ? 2.299 15.320 0.902 1.00 94.12 118 THR A N 1
ATOM 958 C CA . THR A 1 118 ? 3.263 14.466 0.194 1.00 94.1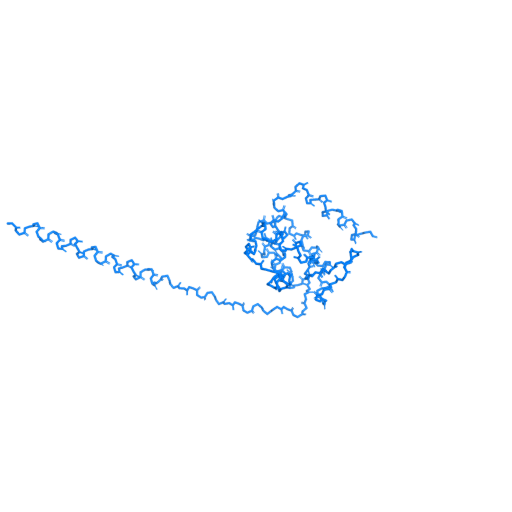2 118 THR A CA 1
ATOM 959 C C . THR A 1 118 ? 3.232 14.709 -1.308 1.00 94.12 118 THR A C 1
ATOM 961 O O . THR A 1 118 ? 2.174 14.593 -1.936 1.00 94.12 118 THR A O 1
ATOM 964 N N . ASP A 1 119 ? 4.370 15.049 -1.897 1.00 94.75 119 ASP A N 1
ATOM 965 C CA . ASP A 1 119 ? 4.445 15.360 -3.320 1.00 94.75 119 ASP A CA 1
ATOM 966 C C . ASP A 1 119 ? 4.636 14.105 -4.196 1.00 94.75 119 ASP A C 1
ATOM 968 O O . ASP A 1 119 ? 4.576 12.961 -3.735 1.00 94.75 119 ASP A O 1
ATOM 972 N N . ILE A 1 120 ? 4.781 14.314 -5.507 1.00 93.81 120 ILE A N 1
ATOM 973 C CA . ILE A 1 120 ? 4.934 13.223 -6.478 1.00 93.81 120 ILE A CA 1
ATOM 974 C C . ILE A 1 120 ? 6.288 12.520 -6.325 1.00 93.81 120 ILE A C 1
ATOM 976 O O . ILE A 1 120 ? 6.347 11.304 -6.499 1.00 93.81 120 ILE A O 1
ATOM 980 N N . GLU A 1 121 ? 7.361 13.248 -6.017 1.00 93.69 121 GLU A N 1
ATOM 981 C CA . GLU A 1 121 ? 8.706 12.675 -5.917 1.00 93.69 121 GLU A CA 1
ATOM 982 C C . GLU A 1 121 ? 8.843 11.837 -4.644 1.00 93.69 121 GLU A C 1
ATOM 984 O O . GLU A 1 121 ? 9.299 10.695 -4.709 1.00 93.69 121 GLU A O 1
ATOM 989 N N . GLU A 1 122 ? 8.333 12.331 -3.515 1.00 94.31 122 GLU A N 1
ATOM 990 C CA . GLU A 1 122 ? 8.176 11.539 -2.293 1.00 94.31 122 GLU A CA 1
ATOM 991 C C . GLU A 1 122 ? 7.284 10.315 -2.547 1.00 94.31 122 GLU A C 1
ATOM 993 O O . GLU A 1 122 ? 7.600 9.190 -2.146 1.00 94.31 122 GLU A O 1
ATOM 998 N N . GLY A 1 123 ? 6.193 10.512 -3.291 1.00 92.06 123 GLY A N 1
ATOM 999 C CA . GLY A 1 123 ? 5.266 9.461 -3.690 1.00 92.06 123 GLY A CA 1
ATOM 1000 C C . GLY A 1 123 ? 5.918 8.294 -4.428 1.00 92.06 123 GLY A C 1
ATOM 1001 O O . GLY A 1 123 ? 5.547 7.149 -4.173 1.00 92.06 123 GLY A O 1
ATOM 1002 N N . LYS A 1 124 ? 6.897 8.550 -5.309 1.00 90.50 124 LYS A N 1
ATOM 1003 C CA . LYS A 1 124 ? 7.617 7.497 -6.054 1.00 90.50 124 LYS A CA 1
ATOM 1004 C C . LYS A 1 124 ? 8.365 6.539 -5.133 1.00 90.50 124 LYS A C 1
ATOM 1006 O O . LYS A 1 124 ? 8.449 5.353 -5.433 1.00 90.50 124 LYS A O 1
ATOM 1011 N N . VAL A 1 125 ? 8.882 7.039 -4.013 1.00 91.69 125 VAL A N 1
ATOM 1012 C CA . VAL A 1 125 ? 9.560 6.212 -3.009 1.00 91.69 125 VAL A CA 1
ATOM 1013 C C . VAL A 1 125 ? 8.530 5.496 -2.138 1.00 91.69 125 VAL A C 1
ATOM 1015 O O . VAL A 1 125 ? 8.622 4.290 -1.918 1.00 91.69 125 VAL A O 1
ATOM 1018 N N . LEU A 1 126 ? 7.509 6.219 -1.675 1.00 94.50 126 LEU A N 1
ATOM 1019 C CA . LEU A 1 126 ? 6.503 5.683 -0.756 1.00 94.50 126 LEU A CA 1
ATOM 1020 C C . LEU A 1 126 ? 5.630 4.599 -1.392 1.00 94.50 126 LEU A C 1
ATOM 1022 O O . LEU A 1 126 ? 5.279 3.637 -0.712 1.00 94.50 126 LEU A O 1
ATOM 1026 N N . VAL A 1 127 ? 5.313 4.712 -2.686 1.00 91.75 127 VAL A N 1
ATOM 1027 C CA . VAL A 1 127 ? 4.537 3.685 -3.396 1.00 91.75 127 VAL A CA 1
ATOM 1028 C C . VAL A 1 127 ? 5.285 2.356 -3.455 1.00 91.75 127 VAL A C 1
ATOM 1030 O O . VAL A 1 127 ? 4.638 1.326 -3.531 1.00 91.75 127 VAL A O 1
ATOM 1033 N N . MET A 1 128 ? 6.614 2.327 -3.356 1.00 89.62 128 MET A N 1
ATOM 1034 C CA . MET A 1 128 ? 7.367 1.068 -3.330 1.00 89.62 128 MET A CA 1
ATOM 1035 C C . MET A 1 128 ? 7.346 0.376 -1.962 1.00 89.62 128 MET A C 1
ATOM 1037 O O . MET A 1 128 ? 7.787 -0.764 -1.858 1.00 89.62 128 MET A O 1
ATOM 1041 N N . ASN A 1 129 ? 6.832 1.027 -0.912 1.00 91.31 129 ASN A N 1
ATOM 1042 C CA . ASN A 1 129 ? 6.814 0.479 0.440 1.00 91.31 129 ASN A CA 1
ATOM 1043 C C . ASN A 1 129 ? 5.623 -0.485 0.641 1.00 91.31 129 ASN A C 1
ATOM 1045 O O . ASN A 1 129 ? 4.475 -0.026 0.693 1.00 91.31 129 ASN A O 1
ATOM 1049 N N . PRO A 1 130 ? 5.859 -1.799 0.833 1.00 90.56 130 PRO A N 1
ATOM 1050 C CA . PRO A 1 130 ? 4.778 -2.774 0.970 1.00 90.56 130 PRO A CA 1
ATOM 1051 C C . PRO A 1 130 ? 3.911 -2.532 2.202 1.00 90.56 130 PRO A C 1
ATOM 1053 O O . PRO A 1 130 ? 2.697 -2.682 2.123 1.00 90.56 130 PRO A O 1
ATOM 1056 N N . GLU A 1 131 ? 4.494 -2.087 3.319 1.00 94.06 131 GLU A N 1
ATOM 1057 C CA . GLU A 1 131 ? 3.734 -1.790 4.536 1.00 94.06 131 GLU A CA 1
ATOM 1058 C C . GLU A 1 131 ? 2.690 -0.696 4.279 1.00 94.06 131 GLU A C 1
ATOM 1060 O O . GLU A 1 131 ? 1.526 -0.838 4.660 1.00 94.06 131 GLU A O 1
ATOM 1065 N N . LEU A 1 132 ? 3.078 0.376 3.577 1.00 95.50 132 LEU A N 1
ATOM 1066 C CA . LEU A 1 132 ? 2.165 1.471 3.243 1.00 95.50 132 LEU A CA 1
ATOM 1067 C C . LEU A 1 132 ? 1.065 1.021 2.279 1.00 95.50 132 LEU A C 1
ATOM 1069 O O . LEU A 1 132 ? -0.088 1.433 2.434 1.00 95.50 132 LEU A O 1
ATOM 1073 N N . GLN A 1 133 ? 1.386 0.163 1.309 1.00 93.38 133 GLN A N 1
ATOM 1074 C CA . GLN A 1 133 ? 0.379 -0.374 0.396 1.00 93.38 133 GLN A CA 1
ATOM 1075 C C . GLN A 1 133 ? -0.617 -1.298 1.115 1.00 93.38 133 GLN A C 1
ATOM 1077 O O . GLN A 1 133 ? -1.826 -1.120 0.957 1.00 93.38 133 GLN A O 1
ATOM 1082 N N . ILE A 1 134 ? -0.132 -2.221 1.958 1.00 94.56 134 ILE A N 1
ATOM 1083 C CA . ILE A 1 134 ? -0.965 -3.113 2.785 1.00 94.56 134 ILE A CA 1
ATOM 1084 C C . ILE A 1 134 ? -1.891 -2.273 3.671 1.00 94.56 134 ILE A C 1
ATOM 1086 O O . ILE A 1 134 ? -3.106 -2.469 3.669 1.00 94.56 134 ILE A O 1
ATOM 1090 N N . ARG A 1 135 ? -1.344 -1.278 4.379 1.00 95.62 135 ARG A N 1
ATOM 1091 C CA . ARG A 1 135 ? -2.117 -0.402 5.270 1.00 95.62 135 ARG A CA 1
ATOM 1092 C C . ARG A 1 135 ? -3.193 0.380 4.517 1.00 95.62 135 ARG A C 1
ATOM 1094 O O . ARG A 1 135 ? -4.319 0.508 5.000 1.00 95.62 135 ARG A O 1
ATOM 1101 N N . THR A 1 136 ? -2.869 0.870 3.320 1.00 92.81 136 THR A N 1
ATOM 1102 C CA . THR A 1 136 ? -3.822 1.570 2.445 1.00 92.81 136 THR A CA 1
ATOM 1103 C C . THR A 1 136 ? -4.979 0.654 2.057 1.00 92.81 136 THR A C 1
ATOM 1105 O O . THR A 1 136 ? -6.135 1.030 2.241 1.00 92.81 136 THR A O 1
ATOM 1108 N N . ILE A 1 137 ? -4.689 -0.574 1.621 1.00 90.19 137 ILE A N 1
ATOM 1109 C CA . ILE A 1 137 ? -5.705 -1.579 1.288 1.00 90.19 137 ILE A CA 1
ATOM 1110 C C . ILE A 1 137 ? -6.580 -1.924 2.494 1.00 90.19 137 ILE A C 1
ATOM 1112 O O . ILE A 1 137 ? -7.803 -1.924 2.363 1.00 90.19 137 ILE A O 1
ATOM 1116 N N . CYS A 1 138 ? -5.995 -2.159 3.671 1.00 90.81 138 CYS A N 1
ATOM 1117 C CA . CYS A 1 138 ? -6.751 -2.460 4.888 1.00 90.81 138 CYS A CA 1
ATOM 1118 C C . CYS A 1 138 ? -7.750 -1.340 5.225 1.00 90.81 138 CYS A C 1
ATOM 1120 O O . CYS A 1 138 ? -8.931 -1.600 5.465 1.00 90.81 138 CYS A O 1
ATOM 1122 N N . ARG A 1 139 ? -7.309 -0.074 5.180 1.00 89.69 139 ARG A N 1
ATOM 1123 C CA . ARG A 1 139 ? -8.172 1.084 5.470 1.00 89.69 139 ARG A CA 1
ATOM 1124 C C . ARG A 1 139 ? -9.225 1.338 4.395 1.00 89.69 139 ARG A C 1
ATOM 1126 O O . ARG A 1 139 ? -10.346 1.724 4.737 1.00 89.69 139 ARG A O 1
ATOM 1133 N N . MET A 1 140 ? -8.897 1.109 3.123 1.00 86.00 140 MET A N 1
ATOM 1134 C CA . MET A 1 140 ? -9.867 1.119 2.022 1.00 86.00 140 MET A CA 1
ATOM 1135 C C . MET A 1 140 ? -10.941 0.056 2.256 1.00 86.00 140 MET A C 1
ATOM 1137 O O . MET A 1 140 ? -12.133 0.368 2.262 1.00 86.00 140 MET A O 1
ATOM 1141 N N . GLY A 1 141 ? -10.496 -1.176 2.513 1.00 80.56 141 GLY A N 1
ATOM 1142 C CA . GLY A 1 141 ? -11.300 -2.352 2.823 1.00 80.56 141 GLY A CA 1
ATOM 1143 C C . GLY A 1 141 ? -12.309 -2.084 3.929 1.00 80.56 141 GLY A C 1
ATOM 1144 O O . GLY A 1 141 ? -13.511 -2.180 3.696 1.00 80.56 141 GLY A O 1
ATOM 1145 N N . ASN A 1 142 ? -11.827 -1.645 5.092 1.00 81.62 142 ASN A N 1
ATOM 1146 C CA . ASN A 1 142 ? -12.651 -1.367 6.270 1.00 81.62 142 ASN A CA 1
ATOM 1147 C C . ASN A 1 142 ? -13.702 -0.268 6.043 1.00 81.62 142 ASN A C 1
ATOM 1149 O O . ASN A 1 142 ? -14.804 -0.351 6.582 1.00 81.62 142 ASN A O 1
ATOM 1153 N N . ASN A 1 143 ? -13.399 0.746 5.227 1.00 71.19 143 ASN A N 1
ATOM 1154 C CA . ASN A 1 143 ? -14.336 1.839 4.944 1.00 71.19 143 ASN A CA 1
ATOM 1155 C C . ASN A 1 143 ? -15.338 1.529 3.818 1.00 71.19 143 ASN A C 1
ATOM 1157 O O . ASN A 1 143 ? -16.319 2.254 3.663 1.00 71.19 143 ASN A O 1
ATOM 1161 N N . SER A 1 144 ? -15.111 0.484 3.015 1.00 57.06 144 SER A N 1
ATOM 1162 C CA . SER A 1 144 ? -15.868 0.234 1.781 1.00 57.06 144 SER A CA 1
ATOM 1163 C C . SER A 1 144 ? -16.250 -1.244 1.589 1.00 57.06 144 SER A C 1
ATOM 1165 O O . SER A 1 144 ? -16.431 -1.702 0.461 1.00 57.06 144 SER A O 1
ATOM 1167 N N . LEU A 1 145 ? -16.453 -2.000 2.679 1.00 47.72 145 LEU A N 1
ATOM 1168 C CA . LEU A 1 145 ? -16.788 -3.436 2.625 1.00 47.72 145 LEU A CA 1
ATOM 1169 C C . LEU A 1 145 ? -17.959 -3.777 1.673 1.00 47.72 145 LEU A C 1
ATOM 1171 O O . LEU A 1 145 ? -17.928 -4.821 1.036 1.00 47.72 145 LEU A O 1
ATOM 1175 N N . LYS A 1 146 ? -18.943 -2.884 1.475 1.00 44.75 146 LYS A N 1
ATOM 1176 C CA . LYS A 1 146 ? -20.057 -3.117 0.528 1.00 44.75 146 LYS A CA 1
ATOM 1177 C C . LYS A 1 146 ? -19.720 -2.931 -0.961 1.00 44.75 146 LYS A C 1
ATOM 1179 O O . LYS A 1 146 ? -20.420 -3.495 -1.794 1.00 44.75 146 LYS A O 1
ATOM 1184 N N . ASN A 1 147 ? -18.697 -2.149 -1.316 1.00 43.75 147 ASN A N 1
ATOM 1185 C CA . ASN A 1 147 ? -18.325 -1.882 -2.718 1.00 43.75 147 ASN A CA 1
ATOM 1186 C C . ASN A 1 147 ? -17.034 -2.605 -3.140 1.00 43.75 147 ASN A C 1
ATOM 1188 O O . ASN A 1 147 ? -16.851 -2.906 -4.320 1.00 43.75 147 ASN A O 1
ATOM 1192 N N . ILE A 1 148 ? -16.163 -2.916 -2.178 1.00 46.84 148 ILE A N 1
ATOM 1193 C CA . ILE A 1 148 ? -14.889 -3.608 -2.384 1.00 46.84 148 ILE A CA 1
ATOM 1194 C C . ILE A 1 148 ? -15.088 -5.093 -2.666 1.00 46.84 148 ILE A C 1
ATOM 1196 O O . ILE A 1 148 ? -14.447 -5.577 -3.590 1.00 46.84 148 ILE A O 1
ATOM 1200 N N . GLU A 1 149 ? -16.015 -5.792 -1.996 1.00 46.94 149 GLU A N 1
ATOM 1201 C CA . GLU A 1 149 ? -16.282 -7.216 -2.274 1.00 46.94 149 GLU A CA 1
ATOM 1202 C C . GLU A 1 149 ? -16.527 -7.469 -3.763 1.00 46.94 149 GLU A C 1
ATOM 1204 O O . GLU A 1 149 ? -15.915 -8.353 -4.346 1.00 46.94 149 GLU A O 1
ATOM 1209 N N . ARG A 1 150 ? -17.343 -6.647 -4.434 1.00 47.25 150 ARG A N 1
ATOM 1210 C CA . ARG A 1 150 ? -17.631 -6.841 -5.862 1.00 47.25 150 ARG A CA 1
ATOM 1211 C C . ARG A 1 150 ? -16.414 -6.576 -6.749 1.00 47.25 150 ARG A C 1
ATOM 1213 O O . ARG A 1 150 ? -16.207 -7.306 -7.711 1.00 47.25 150 ARG A O 1
ATOM 1220 N N . HIS A 1 151 ? -15.620 -5.547 -6.454 1.00 46.44 151 HIS A N 1
ATOM 1221 C CA . HIS A 1 151 ? -14.438 -5.214 -7.254 1.00 46.44 151 HIS A CA 1
ATOM 1222 C C . HIS A 1 151 ? -13.308 -6.229 -7.037 1.00 46.44 151 HIS A C 1
ATOM 1224 O O . HIS A 1 151 ? -12.682 -6.670 -7.993 1.00 46.44 151 HIS A O 1
ATOM 1230 N N . TRP A 1 152 ? -13.114 -6.667 -5.794 1.00 50.44 152 TRP A N 1
ATOM 1231 C CA . TRP A 1 152 ? -12.117 -7.661 -5.414 1.00 50.44 152 TRP A CA 1
ATOM 1232 C C . TRP A 1 152 ? -12.487 -9.053 -5.906 1.00 50.44 152 TRP A C 1
ATOM 1234 O O . TRP A 1 152 ? -11.629 -9.731 -6.454 1.00 50.44 152 TRP A O 1
ATOM 1244 N N . VAL A 1 153 ? -13.762 -9.448 -5.828 1.00 49.81 153 VAL A N 1
ATOM 1245 C CA . VAL A 1 153 ? -14.259 -10.697 -6.425 1.00 49.81 153 VAL A CA 1
ATOM 1246 C C . VAL A 1 153 ? -14.109 -10.683 -7.949 1.00 49.81 153 VAL A C 1
ATOM 1248 O O . VAL A 1 153 ? -13.774 -11.706 -8.535 1.00 49.81 153 VAL A O 1
ATOM 1251 N N . LEU A 1 154 ? -14.313 -9.546 -8.622 1.00 49.31 154 LEU A N 1
ATOM 1252 C CA . LEU A 1 154 ? -14.106 -9.459 -10.073 1.00 49.31 154 LEU A CA 1
ATOM 1253 C C . LEU A 1 154 ? -12.622 -9.540 -10.456 1.00 49.31 154 LEU A C 1
ATOM 1255 O O . LEU A 1 154 ? -12.285 -10.248 -11.404 1.00 49.31 154 LEU A O 1
ATOM 1259 N N . SER A 1 155 ? -11.734 -8.885 -9.705 1.00 47.91 155 SER A N 1
ATOM 1260 C CA . SER A 1 155 ? -10.285 -9.058 -9.865 1.00 47.91 155 SER A CA 1
ATOM 1261 C C . SER A 1 155 ? -9.853 -10.499 -9.558 1.00 47.91 155 SER A C 1
ATOM 1263 O O . SER A 1 155 ? -9.042 -11.062 -10.283 1.00 47.91 155 SER A O 1
ATOM 1265 N N . TRP A 1 156 ? -10.468 -11.137 -8.560 1.00 45.38 156 TRP A N 1
ATOM 1266 C CA . TRP A 1 156 ? -10.250 -12.534 -8.179 1.00 45.38 156 TRP A CA 1
ATOM 1267 C C . TRP A 1 156 ? -10.664 -13.529 -9.269 1.00 45.38 156 TRP A C 1
ATOM 1269 O O . TRP A 1 156 ? -9.892 -14.429 -9.600 1.00 45.38 156 TRP A O 1
ATOM 1279 N N . ILE A 1 157 ? -11.853 -13.355 -9.862 1.00 47.16 157 ILE A N 1
ATOM 1280 C CA . ILE A 1 157 ? -12.331 -14.162 -10.998 1.00 47.16 157 ILE A CA 1
ATOM 1281 C C . ILE A 1 157 ? -11.347 -14.066 -12.165 1.00 47.16 157 ILE A C 1
ATOM 1283 O O . ILE A 1 157 ? -11.068 -15.068 -12.809 1.00 47.16 157 ILE A O 1
ATOM 1287 N N . LYS A 1 158 ? -10.785 -12.878 -12.404 1.00 42.81 158 LYS A N 1
ATOM 1288 C CA . LYS A 1 158 ? -9.822 -12.640 -13.481 1.00 42.81 158 LYS A CA 1
ATOM 1289 C C . LYS A 1 158 ? -8.458 -13.305 -13.244 1.00 42.81 158 LYS A C 1
ATOM 1291 O O . LYS A 1 158 ? -7.756 -13.573 -14.207 1.00 42.81 158 LYS A O 1
ATOM 1296 N N . ILE A 1 159 ? -8.082 -13.548 -11.988 1.00 39.28 159 ILE A N 1
ATOM 1297 C CA . ILE A 1 159 ? -6.842 -14.252 -11.619 1.00 39.28 159 ILE A CA 1
ATOM 1298 C C . ILE A 1 159 ? -7.005 -15.780 -11.735 1.00 39.28 159 ILE A C 1
ATOM 1300 O O . ILE A 1 159 ? -6.032 -16.484 -11.987 1.00 39.28 159 ILE A O 1
ATOM 1304 N N . HIS A 1 160 ? -8.225 -16.297 -11.554 1.00 34.22 160 HIS A N 1
ATOM 1305 C CA . HIS A 1 160 ? -8.515 -17.738 -11.510 1.00 34.22 160 HIS A CA 1
ATOM 1306 C C . HIS A 1 160 ? -9.115 -18.320 -12.807 1.00 34.22 160 HIS A C 1
ATOM 1308 O O . HIS A 1 160 ? -9.434 -19.510 -12.833 1.00 34.22 160 HIS A O 1
ATOM 1314 N N . GLN A 1 161 ? -9.300 -17.510 -13.853 1.00 34.97 161 GLN A N 1
ATOM 1315 C CA . GLN A 1 161 ? -9.725 -17.936 -15.196 1.00 34.97 161 GLN A CA 1
ATOM 1316 C C . GLN A 1 161 ? -8.560 -17.849 -16.175 1.00 34.97 161 GLN A C 1
ATOM 1318 O O . GLN A 1 161 ? -8.449 -18.774 -17.009 1.00 34.97 161 GLN A O 1
#

Secondary structure (DSSP, 8-state):
-HHHHHHHHHHHHHHHHHHHHHHHHHHHS-------------SS--HHHHHHHHHHHHHHHT-S-HHHHHHHHHHHHTTTTSS-EE-TTS-EEETTTTEEHHHHHHHHHHTTSS-TT--HHHHHHHTT-HHHHHHHHHHHHHH-HHHHHHHHHHHHHHHH-

Sequence (161 aa):
MLKRGLIILLTVCLLLCAIVVFAKVKLTEEMIITPTSTTTIPTEWNEENLRPLIEKVAGEEGFSQVDLLNQLAFHESRWMLYDEILDVNGYFSRGLFHFQLYTFLEQAKLYKVIPKETDIEEGKVLVMNPELQIRTICRMGNNSLKNIERHWVLSWIKIHQ

Radius of gyration: 25.41 Å; chains: 1; bounding box: 37×58×83 Å